Protein AF-A0A832BQ46-F1 (afdb_monomer)

pLDDT: mean 87.57, std 16.96, range [37.34, 97.62]

Foldseek 3Di:
DPPDPDDPLLVLLCVLCVLQVNNVCSVVSSVCSVVDPPVVLVVLLVVLVPDDQVPDPPGSVVSSVVVSVCVVPVVPDD

Radius of gyration: 13.71 Å; Cα contacts (8 Å, |Δi|>4): 47; chains: 1; bounding box: 51×34×21 Å

Structure (mmCIF, N/CA/C/O backbone):
data_AF-A0A832BQ46-F1
#
_entry.id   AF-A0A832BQ46-F1
#
loop_
_atom_site.group_PDB
_atom_site.id
_atom_site.type_symbol
_atom_site.label_atom_id
_atom_site.label_alt_id
_atom_site.label_comp_id
_atom_site.label_asym_id
_atom_site.label_entity_id
_atom_site.label_seq_id
_atom_site.pdbx_PDB_ins_code
_atom_site.Cartn_x
_atom_site.Cartn_y
_atom_site.Cartn_z
_atom_site.occupancy
_atom_site.B_iso_or_equiv
_atom_site.auth_seq_id
_atom_site.auth_comp_id
_atom_site.auth_asym_id
_atom_site.auth_atom_id
_atom_site.pdbx_PDB_model_num
ATOM 1 N N . MET A 1 1 ? -27.474 14.081 9.467 1.00 39.69 1 MET A N 1
ATOM 2 C CA . MET A 1 1 ? -26.248 13.259 9.457 1.00 39.69 1 MET A CA 1
ATOM 3 C C . MET A 1 1 ? -25.440 13.710 8.258 1.00 39.69 1 MET A C 1
ATOM 5 O O . MET A 1 1 ? -25.790 13.366 7.139 1.00 39.69 1 MET A O 1
ATOM 9 N N . ASN A 1 2 ? -24.460 14.587 8.475 1.00 44.56 2 ASN A N 1
ATOM 10 C CA . ASN A 1 2 ? -23.567 15.029 7.409 1.00 44.56 2 ASN A CA 1
ATOM 11 C C . ASN A 1 2 ? -22.564 13.903 7.188 1.00 44.56 2 ASN A C 1
ATOM 13 O O . ASN A 1 2 ? -21.530 13.885 7.843 1.00 44.56 2 ASN A O 1
ATOM 17 N N . SER A 1 3 ? -22.898 12.931 6.340 1.00 50.41 3 SER A N 1
ATOM 18 C CA . SER A 1 3 ? -21.952 11.904 5.898 1.00 50.41 3 SER A CA 1
ATOM 19 C C . SER A 1 3 ? -20.971 12.543 4.918 1.00 50.41 3 SER A C 1
ATOM 21 O O . S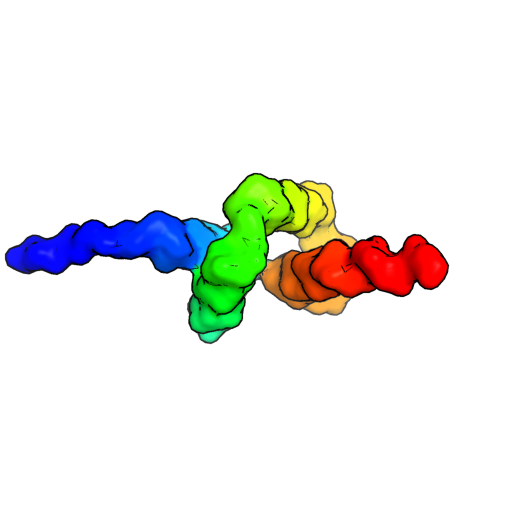ER A 1 3 ? -21.126 12.477 3.704 1.00 50.41 3 SER A O 1
ATOM 23 N N . GLU A 1 4 ? -20.067 13.309 5.523 1.00 52.72 4 GLU A N 1
ATOM 24 C CA . GLU A 1 4 ? -18.663 13.519 5.203 1.00 52.72 4 GLU A CA 1
ATOM 25 C C . GLU A 1 4 ? -18.281 13.275 3.742 1.00 52.72 4 GLU A C 1
ATOM 27 O O . GLU A 1 4 ? -18.197 12.148 3.256 1.00 52.72 4 GLU A O 1
ATOM 32 N N . GLN A 1 5 ? -17.953 14.369 3.053 1.00 53.34 5 GLN A N 1
ATOM 33 C CA . GLN A 1 5 ? -17.100 14.325 1.874 1.00 53.34 5 GLN A CA 1
ATOM 34 C C . GLN A 1 5 ? -15.738 13.759 2.295 1.00 53.34 5 GLN A C 1
ATOM 36 O O . GLN A 1 5 ? -14.816 14.498 2.629 1.00 53.34 5 GLN A O 1
ATOM 41 N N . GLU A 1 6 ? -15.624 12.435 2.333 1.00 66.25 6 GLU A N 1
ATOM 42 C CA . GLU A 1 6 ? -14.367 11.763 2.613 1.00 66.25 6 GLU A CA 1
ATOM 43 C C . GLU A 1 6 ? -13.353 12.186 1.539 1.00 66.25 6 GLU A C 1
ATOM 45 O O . GLU A 1 6 ? -13.627 12.093 0.334 1.00 66.25 6 GLU A O 1
ATOM 50 N N . SER A 1 7 ? -12.214 12.727 1.986 1.00 86.94 7 SER A N 1
ATOM 51 C CA . SER A 1 7 ? -11.157 13.209 1.097 1.00 86.94 7 SER A CA 1
ATOM 52 C C . SER A 1 7 ? -10.748 12.097 0.133 1.00 86.94 7 SER A C 1
ATOM 54 O O . SER A 1 7 ? -10.668 10.929 0.516 1.00 86.94 7 SER A O 1
ATOM 56 N N . HIS A 1 8 ? -10.468 12.462 -1.117 1.00 92.12 8 HIS A N 1
ATOM 57 C CA . HIS A 1 8 ? -10.045 11.528 -2.161 1.00 92.12 8 HIS A CA 1
ATOM 58 C C . HIS A 1 8 ? -8.888 10.620 -1.707 1.00 92.12 8 HIS A C 1
ATOM 60 O O . HIS A 1 8 ? -8.881 9.426 -1.993 1.00 92.12 8 HIS A O 1
ATOM 66 N N . GLU A 1 9 ? -7.964 11.162 -0.909 1.00 93.31 9 GLU A N 1
ATOM 67 C CA . GLU A 1 9 ? -6.855 10.406 -0.326 1.00 93.31 9 GLU A CA 1
ATOM 68 C C . GLU A 1 9 ? -7.314 9.279 0.607 1.00 93.31 9 GLU A C 1
ATOM 70 O O . GLU A 1 9 ? -6.759 8.184 0.589 1.00 93.31 9 GLU A O 1
ATOM 75 N N . ILE A 1 10 ? -8.328 9.551 1.431 1.00 94.88 10 ILE A N 1
ATOM 76 C CA . ILE A 1 10 ? -8.852 8.598 2.412 1.00 94.88 10 ILE A CA 1
ATOM 77 C C . ILE A 1 10 ? -9.609 7.487 1.679 1.00 94.88 10 ILE A C 1
ATOM 79 O O . ILE A 1 10 ? -9.397 6.313 1.972 1.00 94.88 10 ILE A O 1
ATOM 83 N N . LYS A 1 11 ? -10.394 7.839 0.651 1.00 95.50 11 LYS A N 1
ATOM 84 C CA . LYS A 1 11 ? -11.057 6.861 -0.226 1.00 95.50 11 LYS A CA 1
ATOM 85 C C . LYS A 1 11 ? -10.053 5.918 -0.879 1.00 95.50 11 LYS A C 1
ATOM 87 O O . LYS A 1 11 ? -10.216 4.704 -0.802 1.00 95.50 11 LYS A O 1
ATOM 92 N N . LEU A 1 12 ? -8.991 6.470 -1.468 1.00 96.25 12 LEU A N 1
ATOM 93 C CA . LEU A 1 12 ? -7.949 5.671 -2.108 1.00 96.25 12 LEU A CA 1
ATOM 94 C C . LEU A 1 12 ? -7.194 4.799 -1.093 1.00 96.25 12 LEU A C 1
ATOM 96 O O . LEU A 1 12 ? -6.913 3.635 -1.372 1.00 96.25 12 LEU A O 1
ATOM 100 N N . ALA A 1 13 ? -6.889 5.325 0.096 1.00 96.56 13 ALA A N 1
ATOM 101 C CA . ALA A 1 13 ? -6.234 4.552 1.148 1.00 96.56 13 ALA A CA 1
ATOM 102 C C . ALA A 1 13 ? -7.103 3.373 1.614 1.00 96.56 13 ALA A C 1
ATOM 104 O O . ALA A 1 13 ? -6.596 2.259 1.745 1.00 96.56 13 ALA A O 1
ATOM 105 N N . ASN A 1 14 ? -8.408 3.598 1.802 1.00 96.69 14 ASN A N 1
ATOM 106 C CA . ASN A 1 14 ? -9.374 2.557 2.154 1.00 96.69 14 ASN A CA 1
ATOM 107 C C . ASN A 1 14 ? -9.506 1.502 1.048 1.00 96.69 14 ASN A C 1
ATOM 109 O O . ASN A 1 14 ? -9.510 0.307 1.343 1.00 96.69 14 ASN A O 1
ATOM 113 N N . GLU A 1 15 ? -9.557 1.923 -0.220 1.00 96.94 15 GLU A N 1
ATOM 114 C CA . GLU A 1 15 ? -9.581 1.025 -1.381 1.00 96.94 15 GLU A CA 1
ATOM 115 C C . GLU A 1 15 ? -8.347 0.108 -1.394 1.00 96.94 15 GLU A C 1
ATOM 117 O O . GLU A 1 15 ? -8.474 -1.118 -1.445 1.00 96.94 15 GLU A O 1
ATOM 122 N N . ILE A 1 16 ? -7.148 0.691 -1.282 1.00 97.44 16 ILE A N 1
ATOM 123 C CA . ILE A 1 16 ? -5.880 -0.049 -1.259 1.00 97.44 16 ILE A CA 1
ATOM 124 C C . ILE A 1 16 ? -5.850 -1.032 -0.081 1.00 97.44 16 ILE A C 1
ATOM 126 O O . ILE A 1 16 ? -5.537 -2.210 -0.272 1.00 97.44 16 ILE A O 1
ATOM 130 N N . ALA A 1 17 ? -6.209 -0.576 1.121 1.00 97.06 17 ALA A N 1
ATOM 131 C CA . ALA A 1 17 ? -6.203 -1.400 2.324 1.00 97.06 17 ALA A CA 1
ATOM 132 C C . ALA A 1 17 ? -7.189 -2.577 2.223 1.00 97.06 17 ALA A C 1
ATOM 134 O O . ALA A 1 17 ? -6.846 -3.706 2.580 1.00 97.06 17 ALA A O 1
ATOM 135 N N . ALA A 1 18 ? -8.387 -2.350 1.676 1.00 97.25 18 ALA A N 1
ATOM 136 C CA . ALA A 1 18 ? -9.384 -3.395 1.461 1.00 97.25 18 ALA A CA 1
ATOM 137 C C . ALA A 1 18 ? -8.905 -4.447 0.447 1.00 97.25 18 ALA A C 1
ATOM 139 O O . ALA A 1 18 ? -8.975 -5.646 0.722 1.00 97.25 18 ALA A O 1
ATOM 140 N N . ILE A 1 19 ? -8.353 -4.018 -0.694 1.00 96.94 19 ILE A N 1
ATOM 141 C CA . ILE A 1 19 ? -7.831 -4.922 -1.734 1.00 96.94 19 ILE A CA 1
ATOM 142 C C . ILE A 1 19 ? -6.668 -5.770 -1.195 1.00 96.94 19 ILE A C 1
ATOM 144 O O . ILE A 1 19 ? -6.564 -6.964 -1.491 1.00 96.94 19 ILE A O 1
ATOM 148 N N . LEU A 1 20 ? -5.796 -5.175 -0.379 1.00 96.56 20 LEU A N 1
ATOM 149 C CA . LEU A 1 20 ? -4.659 -5.864 0.235 1.00 96.56 20 LEU A CA 1
ATOM 150 C C . LEU A 1 20 ? -5.036 -6.720 1.453 1.00 96.56 20 LEU A C 1
ATOM 152 O O . LEU A 1 20 ? -4.174 -7.463 1.928 1.00 96.56 20 LEU A O 1
ATOM 156 N N . LYS A 1 21 ? -6.293 -6.650 1.918 1.00 95.31 21 LYS A N 1
ATOM 157 C CA . LYS A 1 21 ? -6.770 -7.232 3.184 1.00 95.31 21 LYS A CA 1
ATOM 158 C C . LYS A 1 21 ? -5.925 -6.775 4.386 1.00 95.31 21 LYS A C 1
ATOM 160 O O . LYS A 1 21 ? -5.522 -7.588 5.210 1.00 95.31 21 LYS A O 1
ATOM 165 N N . ASP A 1 22 ? -5.628 -5.479 4.447 1.00 95.94 22 ASP A N 1
ATOM 166 C CA . ASP A 1 22 ? -4.723 -4.842 5.418 1.00 95.94 22 ASP A CA 1
ATOM 167 C C . ASP A 1 22 ? -5.327 -3.538 5.968 1.00 95.94 22 ASP A C 1
ATOM 169 O O . ASP A 1 22 ? -4.705 -2.475 5.990 1.00 95.94 22 ASP A O 1
ATOM 173 N N . GLN A 1 23 ? -6.598 -3.619 6.370 1.00 94.62 23 GLN A N 1
ATOM 174 C CA . GLN A 1 23 ? -7.365 -2.494 6.920 1.00 94.62 23 GLN A CA 1
ATOM 175 C C . GLN A 1 23 ? -6.805 -2.004 8.262 1.00 94.62 23 GLN A C 1
ATOM 177 O O . GLN A 1 23 ? -6.850 -0.805 8.532 1.00 94.62 23 GLN A O 1
ATOM 182 N N . ASP A 1 24 ? -6.193 -2.893 9.049 1.00 94.38 24 ASP A N 1
ATOM 183 C CA . ASP A 1 24 ? -5.529 -2.546 10.314 1.00 94.38 24 ASP A CA 1
ATOM 184 C C . ASP A 1 24 ? -4.381 -1.538 10.118 1.00 94.38 24 ASP A C 1
ATOM 186 O O . ASP A 1 24 ? -4.044 -0.776 11.025 1.00 94.38 24 ASP A O 1
ATOM 190 N N . SER A 1 25 ? -3.815 -1.475 8.907 1.00 94.50 25 SER A N 1
ATOM 191 C CA . SER A 1 25 ? -2.711 -0.582 8.549 1.00 94.50 25 SER A CA 1
ATOM 192 C C . SER A 1 25 ? -3.166 0.662 7.771 1.00 94.50 25 SER A C 1
ATOM 194 O O . SER A 1 25 ? -2.356 1.282 7.075 1.00 94.50 25 SER A O 1
ATOM 196 N N . ILE A 1 26 ? -4.440 1.073 7.866 1.00 95.50 26 ILE A N 1
ATOM 197 C CA . ILE A 1 26 ? -4.999 2.201 7.091 1.00 95.50 26 ILE A CA 1
ATOM 198 C C . ILE A 1 26 ? -4.183 3.498 7.214 1.00 95.50 26 ILE A C 1
ATOM 200 O O . ILE A 1 26 ? -3.990 4.213 6.229 1.00 95.50 26 ILE A O 1
ATOM 204 N N . ALA A 1 27 ? -3.623 3.778 8.394 1.00 94.81 27 ALA A N 1
ATOM 205 C CA . ALA A 1 27 ? -2.781 4.952 8.615 1.00 94.81 27 ALA A CA 1
ATOM 206 C C . ALA A 1 27 ? -1.510 4.937 7.744 1.00 94.81 27 ALA A C 1
ATOM 208 O O . ALA A 1 27 ? -1.096 5.981 7.238 1.00 94.81 27 ALA A O 1
ATOM 209 N N . MET A 1 28 ? -0.911 3.760 7.527 1.00 95.00 28 MET A N 1
ATOM 210 C CA . MET A 1 28 ? 0.245 3.596 6.643 1.00 95.00 28 MET A CA 1
ATOM 211 C C . MET A 1 28 ? -0.155 3.800 5.177 1.00 95.00 28 MET A C 1
ATOM 213 O O . MET A 1 28 ? 0.530 4.519 4.448 1.00 95.00 28 MET A O 1
ATOM 217 N N . HIS A 1 29 ? -1.286 3.229 4.752 1.00 95.50 29 HIS A N 1
ATOM 218 C CA . HIS A 1 29 ? -1.792 3.405 3.385 1.00 95.50 29 HIS A CA 1
ATOM 219 C C . HIS A 1 29 ? -2.092 4.872 3.076 1.00 95.50 29 HIS A C 1
ATOM 221 O O . HIS A 1 29 ? -1.718 5.363 2.011 1.00 95.50 29 HIS A O 1
ATOM 227 N N . LEU A 1 30 ? -2.652 5.613 4.036 1.00 95.75 30 LEU A N 1
ATOM 228 C CA . LEU A 1 30 ? -2.879 7.051 3.894 1.00 95.75 30 LEU A CA 1
ATOM 229 C C . LEU A 1 30 ? -1.568 7.838 3.733 1.00 95.75 30 LEU A C 1
ATOM 231 O O . LEU A 1 30 ? -1.502 8.761 2.921 1.00 95.75 30 LEU A O 1
ATOM 235 N N . GLN A 1 31 ? -0.501 7.463 4.449 1.00 95.56 31 GLN A N 1
ATOM 236 C CA . GLN A 1 31 ? 0.819 8.073 4.244 1.00 95.56 31 GLN A CA 1
ATOM 237 C C . GLN A 1 31 ? 1.353 7.818 2.831 1.00 95.56 31 GLN A C 1
ATOM 239 O O . GLN A 1 31 ? 1.930 8.723 2.228 1.00 95.56 31 GLN A O 1
ATOM 244 N N . TYR A 1 32 ? 1.151 6.621 2.276 1.00 94.94 32 TYR A N 1
ATOM 245 C CA . TYR A 1 32 ? 1.561 6.326 0.903 1.00 94.94 32 TYR A CA 1
ATOM 246 C C . TYR A 1 32 ? 0.762 7.109 -0.129 1.00 94.94 32 TYR A C 1
ATOM 248 O O . TYR A 1 32 ? 1.371 7.682 -1.031 1.00 94.94 32 TYR A O 1
ATOM 256 N N . VAL A 1 33 ? -0.556 7.207 0.036 1.00 95.81 33 VAL A N 1
ATOM 257 C CA . VAL A 1 33 ? -1.422 8.008 -0.841 1.00 95.81 33 VAL A CA 1
ATOM 258 C C . VAL A 1 33 ? -1.026 9.484 -0.851 1.00 95.81 33 VAL A C 1
ATOM 260 O O . VAL A 1 33 ? -0.997 10.103 -1.908 1.00 95.81 33 VAL A O 1
ATOM 263 N N . ARG A 1 34 ? -0.639 10.037 0.301 1.00 94.38 34 ARG A N 1
ATOM 264 C CA . ARG A 1 34 ? -0.149 11.422 0.395 1.00 94.38 34 ARG A CA 1
ATOM 265 C C . ARG A 1 34 ? 1.235 11.625 -0.212 1.00 94.38 34 ARG A C 1
ATOM 267 O O . ARG A 1 34 ? 1.563 12.717 -0.664 1.00 94.38 34 ARG A O 1
ATOM 274 N N . ARG A 1 35 ? 2.082 10.594 -0.170 1.00 94.38 35 ARG A N 1
ATOM 275 C CA . ARG A 1 35 ? 3.491 10.680 -0.578 1.00 94.38 35 ARG A CA 1
ATOM 276 C C . ARG A 1 35 ? 3.710 10.386 -2.059 1.00 94.38 35 ARG A C 1
ATOM 278 O O . ARG A 1 35 ? 4.646 10.923 -2.650 1.00 94.38 35 ARG A O 1
ATOM 285 N N . TYR A 1 36 ? 2.907 9.508 -2.645 1.00 94.94 36 TYR A N 1
ATOM 286 C CA . TYR A 1 36 ? 3.113 8.999 -3.994 1.00 94.94 36 TYR A CA 1
ATOM 287 C C . TYR A 1 36 ? 1.908 9.287 -4.886 1.00 94.94 36 TYR A C 1
ATOM 289 O O . TYR A 1 36 ? 0.769 9.295 -4.435 1.00 94.94 36 TYR A O 1
ATOM 297 N N . LYS A 1 37 ? 2.160 9.474 -6.186 1.00 95.00 37 LYS A N 1
ATOM 298 C CA . LYS A 1 37 ? 1.088 9.650 -7.173 1.00 95.00 37 LYS A CA 1
ATOM 299 C C . LYS A 1 37 ? 0.189 8.413 -7.215 1.00 95.00 37 LYS A C 1
ATOM 301 O O . LYS A 1 37 ? 0.689 7.287 -7.219 1.00 95.00 37 LYS A O 1
ATOM 306 N N . GLU A 1 38 ? -1.115 8.626 -7.344 1.00 95.69 38 GLU A N 1
ATOM 307 C CA . GLU A 1 38 ? -2.101 7.546 -7.425 1.00 95.69 38 GLU A CA 1
ATOM 308 C C . GLU A 1 38 ? -1.792 6.540 -8.540 1.00 95.69 38 GLU A C 1
ATOM 310 O O . GLU A 1 38 ? -1.783 5.341 -8.274 1.00 95.69 38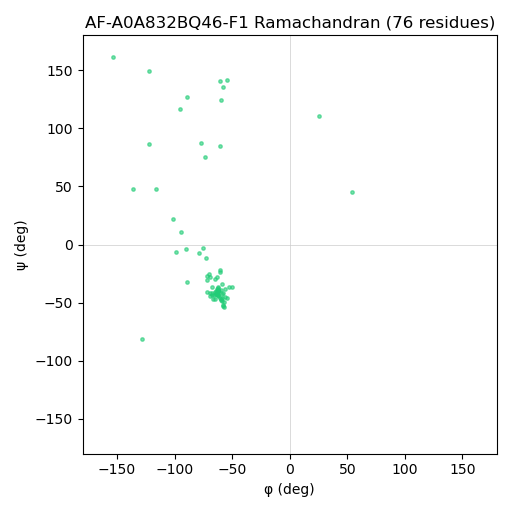 GLU A O 1
ATOM 315 N N . ASP A 1 39 ? -1.447 6.996 -9.750 1.00 95.94 39 ASP A N 1
ATOM 316 C CA . ASP A 1 39 ? -1.102 6.102 -10.868 1.00 95.94 39 ASP A CA 1
ATOM 317 C C . ASP A 1 39 ? 0.039 5.139 -10.520 1.00 95.94 39 ASP A C 1
ATOM 319 O O . ASP A 1 39 ? 0.027 3.964 -10.893 1.00 95.94 39 ASP A O 1
ATOM 323 N N . PHE A 1 40 ? 1.030 5.621 -9.764 1.00 96.00 40 PHE A N 1
ATOM 324 C CA . PHE A 1 40 ? 2.128 4.786 -9.293 1.00 96.00 40 PHE A CA 1
ATOM 325 C C . PHE A 1 40 ? 1.628 3.736 -8.295 1.00 96.00 40 PHE A C 1
ATOM 327 O O . PHE A 1 40 ? 1.946 2.554 -8.443 1.00 96.00 40 PHE A O 1
ATOM 334 N N . LEU A 1 41 ? 0.810 4.138 -7.320 1.00 96.56 41 LEU A N 1
ATOM 335 C CA . LEU A 1 41 ? 0.239 3.226 -6.328 1.00 96.56 41 LEU A CA 1
ATOM 336 C C . LEU A 1 41 ? -0.658 2.169 -6.982 1.00 96.56 41 LEU A C 1
ATOM 338 O O . LEU A 1 41 ? -0.520 0.987 -6.669 1.00 96.56 41 LEU A O 1
ATOM 342 N N . ARG A 1 42 ? -1.506 2.561 -7.940 1.00 96.88 42 ARG A N 1
ATOM 343 C CA . ARG A 1 42 ? -2.362 1.648 -8.715 1.00 96.88 42 ARG A CA 1
ATOM 344 C C . ARG A 1 42 ? -1.544 0.685 -9.569 1.00 96.88 42 ARG A C 1
ATOM 346 O O . ARG A 1 42 ? -1.854 -0.505 -9.613 1.00 96.88 42 ARG A O 1
ATOM 353 N N . LYS A 1 43 ? -0.453 1.151 -10.187 1.00 96.88 43 LYS A N 1
ATOM 354 C CA . LYS A 1 43 ? 0.470 0.291 -10.945 1.00 96.88 43 LYS A CA 1
ATOM 355 C C . LYS A 1 43 ? 1.133 -0.762 -10.056 1.00 96.88 43 LYS A C 1
ATOM 357 O O . LYS A 1 43 ? 1.210 -1.929 -10.443 1.00 96.88 43 LYS A O 1
ATOM 362 N N . VAL A 1 44 ? 1.600 -0.378 -8.86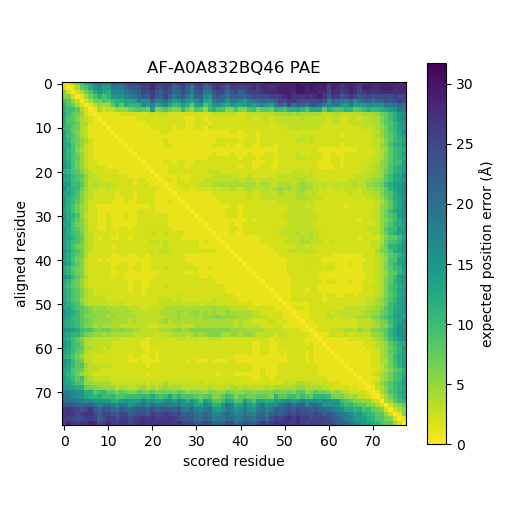5 1.00 96.88 44 VAL A N 1
ATOM 363 C CA . VAL A 1 44 ? 2.176 -1.331 -7.901 1.00 96.88 44 VAL A CA 1
ATOM 364 C C . VAL A 1 44 ? 1.105 -2.299 -7.398 1.00 96.88 44 VAL A C 1
ATOM 366 O O . VAL A 1 44 ? 1.351 -3.503 -7.369 1.00 96.88 44 VAL A O 1
ATOM 369 N N . LEU A 1 45 ? -0.092 -1.805 -7.071 1.00 97.62 45 LEU A N 1
ATOM 370 C CA . LEU A 1 45 ? -1.212 -2.625 -6.610 1.00 97.62 45 LEU A CA 1
ATOM 371 C C . LEU A 1 45 ? -1.602 -3.685 -7.647 1.00 97.62 45 LEU A C 1
ATOM 373 O O . LEU A 1 45 ? -1.683 -4.865 -7.314 1.00 97.62 45 LEU A O 1
ATOM 377 N N . SER A 1 46 ? -1.760 -3.286 -8.912 1.00 97.44 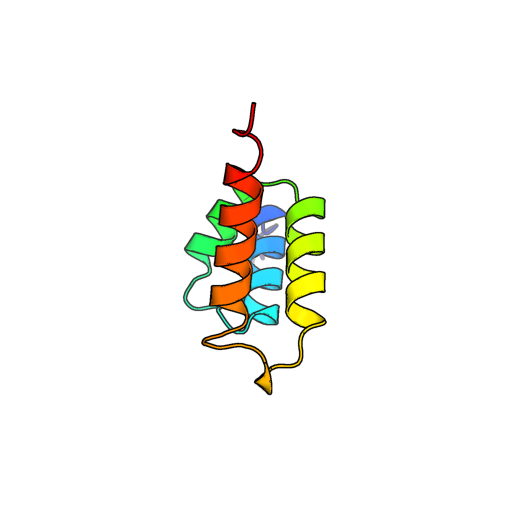46 SER A N 1
ATOM 378 C CA . SER A 1 46 ? -2.057 -4.195 -10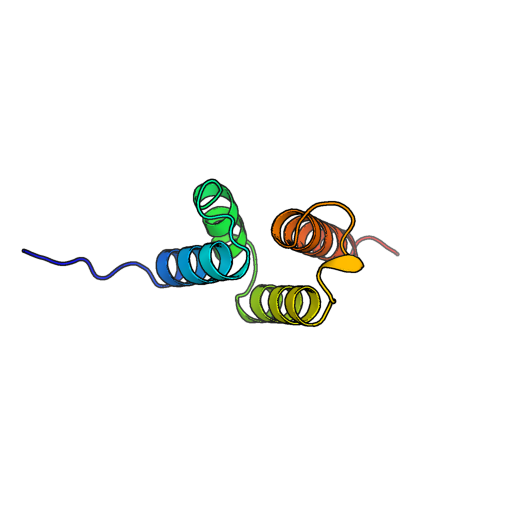.026 1.00 97.44 46 SER A CA 1
ATOM 379 C C . SER A 1 46 ? -1.008 -5.305 -10.148 1.00 97.44 46 SER A C 1
ATOM 381 O O . SER A 1 46 ? -1.360 -6.482 -10.223 1.00 97.44 46 SER A O 1
ATOM 383 N N . LYS A 1 47 ? 0.282 -4.954 -10.054 1.00 96.06 47 LYS A N 1
ATOM 384 C CA . LYS A 1 47 ? 1.386 -5.925 -10.078 1.00 96.06 47 LYS A CA 1
ATOM 385 C C . LYS A 1 47 ? 1.340 -6.911 -8.906 1.00 96.06 47 LYS A C 1
ATOM 387 O O . LYS A 1 47 ? 1.682 -8.075 -9.077 1.00 96.06 47 LYS A O 1
ATOM 392 N N . VAL A 1 48 ? 0.957 -6.465 -7.710 1.00 96.38 48 VAL A N 1
ATOM 393 C CA . VAL A 1 48 ? 0.813 -7.357 -6.546 1.00 96.38 48 VAL A CA 1
ATOM 394 C C . VAL A 1 48 ? -0.377 -8.298 -6.730 1.00 96.38 48 VAL A C 1
ATOM 396 O O . VAL A 1 48 ? -0.259 -9.486 -6.440 1.00 96.38 48 VAL A O 1
ATOM 399 N N . MET A 1 49 ? -1.503 -7.790 -7.236 1.00 96.50 49 MET A N 1
ATOM 400 C CA . MET A 1 4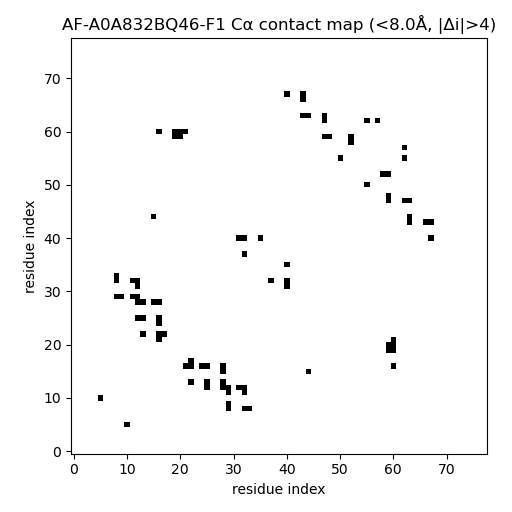9 ? -2.716 -8.584 -7.461 1.00 96.50 49 MET A CA 1
ATOM 401 C C . MET A 1 49 ? -2.571 -9.599 -8.597 1.00 96.50 49 MET A C 1
ATOM 403 O O . MET A 1 49 ? -3.204 -10.648 -8.544 1.00 96.50 49 MET A O 1
ATOM 407 N N . SER A 1 50 ? -1.711 -9.338 -9.587 1.00 96.56 50 SER A N 1
ATOM 408 C CA . SER A 1 50 ? -1.424 -10.298 -10.661 1.00 96.56 50 SER A CA 1
ATOM 409 C C . SER A 1 50 ? -0.575 -11.493 -10.211 1.00 96.56 50 SER A C 1
ATOM 411 O O . SER A 1 50 ? -0.405 -12.442 -10.973 1.00 96.56 50 SER A O 1
ATOM 413 N N . ILE A 1 51 ? 0.014 -11.445 -9.012 1.00 95.56 51 ILE A N 1
ATOM 414 C CA . ILE A 1 51 ? 0.819 -12.540 -8.469 1.00 95.56 51 ILE A CA 1
ATOM 415 C C . ILE A 1 51 ? -0.100 -13.488 -7.698 1.00 95.56 51 ILE A C 1
ATOM 417 O O . ILE A 1 51 ? -0.833 -13.080 -6.792 1.00 95.56 51 ILE A O 1
ATOM 421 N N . GLU A 1 52 ? -0.035 -14.773 -8.046 1.00 93.56 52 GLU A N 1
ATOM 422 C CA . GLU A 1 52 ? -0.735 -15.824 -7.310 1.00 93.56 52 GLU A CA 1
ATOM 423 C C . GLU A 1 52 ? -0.307 -15.834 -5.842 1.00 93.56 52 GLU A C 1
ATOM 425 O O . GLU A 1 52 ? 0.880 -15.774 -5.522 1.00 93.56 52 GLU A O 1
ATOM 430 N N . GLU A 1 53 ? -1.280 -15.946 -4.942 1.00 91.31 53 GLU A N 1
ATOM 431 C CA . GLU A 1 53 ? -1.058 -15.823 -3.499 1.00 91.31 53 GLU A CA 1
ATOM 432 C C . GLU A 1 53 ? -0.056 -16.855 -2.960 1.00 91.31 53 GLU A C 1
ATOM 434 O O . GLU A 1 53 ? 0.778 -16.521 -2.124 1.00 91.31 53 GLU A O 1
ATOM 439 N N . SER A 1 54 ? -0.042 -18.066 -3.528 1.00 94.19 54 SER A N 1
ATOM 440 C CA . SER A 1 54 ? 0.915 -19.136 -3.207 1.00 94.19 54 SER A CA 1
ATOM 441 C C . SER A 1 54 ? 2.380 -18.772 -3.480 1.00 94.19 54 SER A C 1
ATOM 443 O O . SER A 1 54 ? 3.283 -19.367 -2.895 1.00 94.19 54 SER A O 1
ATOM 445 N N . LYS A 1 55 ? 2.637 -17.786 -4.348 1.00 94.44 55 LYS A N 1
ATOM 446 C CA . LYS A 1 55 ? 3.982 -17.288 -4.678 1.00 94.44 55 LYS A CA 1
ATOM 447 C C . LYS A 1 55 ? 4.421 -16.135 -3.770 1.00 94.44 55 LYS A C 1
ATOM 449 O O . LYS A 1 55 ? 5.552 -15.660 -3.882 1.00 94.44 55 LYS A O 1
ATOM 454 N N . ILE A 1 56 ? 3.554 -15.663 -2.872 1.00 93.69 56 ILE A N 1
ATOM 455 C CA . ILE A 1 56 ? 3.834 -14.535 -1.983 1.00 93.69 56 ILE A CA 1
ATOM 456 C C . ILE A 1 56 ? 4.329 -15.060 -0.635 1.00 93.69 56 ILE A C 1
ATOM 458 O O . ILE A 1 56 ? 3.605 -15.701 0.112 1.00 93.69 56 ILE A O 1
ATOM 462 N N . ARG A 1 57 ? 5.578 -14.728 -0.286 1.00 91.81 57 ARG A N 1
ATOM 463 C CA . ARG A 1 57 ? 6.251 -15.242 0.922 1.00 91.81 57 ARG A CA 1
ATOM 464 C C . ARG A 1 57 ? 5.599 -14.829 2.253 1.00 91.81 57 ARG A C 1
ATOM 466 O O . ARG A 1 57 ? 5.805 -15.508 3.252 1.00 91.81 57 ARG A O 1
ATOM 473 N N . ARG A 1 58 ? 4.922 -13.677 2.304 1.00 92.62 58 ARG A N 1
ATOM 474 C CA . ARG A 1 58 ? 4.320 -13.124 3.535 1.00 92.62 58 ARG A CA 1
ATOM 475 C C . ARG A 1 58 ? 2.851 -12.769 3.332 1.00 92.62 58 ARG A C 1
ATOM 477 O O . ARG A 1 58 ? 1.979 -13.534 3.704 1.00 92.62 58 ARG A O 1
ATOM 484 N N . SER A 1 59 ? 2.588 -11.608 2.744 1.00 95.25 59 SER A N 1
ATOM 485 C CA . SER A 1 59 ? 1.243 -11.133 2.423 1.00 95.25 59 SER A CA 1
ATOM 486 C C . SER A 1 59 ? 1.305 -10.174 1.238 1.00 95.25 59 SER A C 1
ATOM 488 O O . SER A 1 59 ? 2.369 -9.621 0.926 1.00 95.25 59 SER A O 1
ATOM 490 N N . ARG A 1 60 ? 0.163 -9.959 0.576 1.00 95.62 60 ARG A N 1
ATOM 491 C CA . ARG A 1 60 ? 0.040 -8.967 -0.503 1.00 95.62 60 ARG A CA 1
ATOM 492 C C . ARG A 1 60 ? 0.410 -7.567 -0.012 1.00 95.62 60 ARG A C 1
ATOM 494 O O . ARG A 1 60 ? 1.168 -6.881 -0.689 1.00 95.62 60 ARG A O 1
ATOM 501 N N . ALA A 1 61 ? -0.028 -7.191 1.190 1.00 95.31 61 ALA A N 1
ATOM 502 C CA . ALA A 1 61 ? 0.330 -5.921 1.820 1.00 95.31 61 ALA A CA 1
ATOM 503 C C . ALA A 1 61 ? 1.843 -5.757 2.020 1.00 95.31 61 ALA A C 1
ATOM 505 O O . ALA A 1 61 ? 2.419 -4.742 1.630 1.00 95.31 61 ALA A O 1
ATOM 506 N N . ALA A 1 62 ? 2.523 -6.788 2.533 1.00 95.19 62 ALA A N 1
ATOM 507 C CA . ALA A 1 62 ? 3.972 -6.745 2.716 1.00 95.19 62 ALA A CA 1
ATOM 508 C C . ALA A 1 62 ? 4.718 -6.596 1.378 1.00 95.19 62 ALA A C 1
ATOM 510 O O . ALA A 1 62 ? 5.694 -5.848 1.290 1.00 95.19 62 ALA A O 1
ATOM 511 N N . LEU A 1 63 ? 4.255 -7.284 0.328 1.00 96.06 63 LEU A N 1
ATOM 512 C CA . LEU A 1 63 ? 4.836 -7.170 -1.009 1.00 96.06 63 LEU A CA 1
ATOM 513 C C . LEU A 1 63 ? 4.590 -5.786 -1.624 1.00 96.06 63 LEU A C 1
ATOM 515 O O . LEU A 1 63 ? 5.500 -5.208 -2.214 1.00 96.06 63 LEU A O 1
ATOM 519 N N . TYR A 1 64 ? 3.387 -5.243 -1.457 1.00 96.81 64 TYR A N 1
ATOM 520 C CA . TYR A 1 64 ? 3.026 -3.901 -1.900 1.00 96.81 64 TYR A CA 1
ATOM 521 C C . TYR A 1 64 ? 3.942 -2.840 -1.286 1.00 96.81 64 TYR A C 1
ATOM 523 O O . TYR A 1 64 ? 4.613 -2.104 -2.012 1.00 96.81 64 TYR A O 1
ATOM 531 N N . THR A 1 65 ? 4.064 -2.841 0.041 1.00 94.62 65 THR A N 1
ATOM 532 C CA . THR A 1 65 ? 4.949 -1.935 0.779 1.00 94.62 65 THR A CA 1
ATOM 533 C C . THR A 1 65 ? 6.409 -2.086 0.356 1.00 94.62 65 THR A C 1
ATOM 535 O O . THR A 1 65 ? 7.110 -1.094 0.149 1.00 94.62 65 THR A O 1
ATOM 538 N N . PHE A 1 66 ? 6.882 -3.321 0.174 1.00 94.75 66 PHE A N 1
ATOM 539 C CA . PHE A 1 66 ? 8.235 -3.574 -0.317 1.00 94.75 66 PHE A CA 1
ATOM 540 C C . PHE A 1 66 ? 8.468 -2.947 -1.700 1.00 94.75 66 PHE A C 1
ATOM 542 O O . PHE A 1 66 ? 9.464 -2.251 -1.897 1.00 94.75 66 PHE A O 1
ATOM 549 N N . LEU A 1 67 ? 7.540 -3.139 -2.642 1.00 94.31 67 LEU A N 1
ATOM 550 C CA . LEU A 1 67 ? 7.655 -2.607 -3.999 1.00 94.31 67 LEU A CA 1
ATOM 551 C C . LEU A 1 67 ? 7.565 -1.076 -4.043 1.00 94.31 67 LEU A C 1
ATOM 553 O O . LEU A 1 67 ? 8.291 -0.462 -4.826 1.00 94.31 67 LEU A O 1
ATOM 557 N N . ILE A 1 68 ? 6.731 -0.448 -3.209 1.00 94.06 68 ILE A N 1
ATOM 558 C CA . ILE A 1 68 ? 6.706 1.018 -3.066 1.00 94.06 68 ILE A CA 1
ATOM 559 C C . ILE A 1 68 ? 8.082 1.525 -2.644 1.00 94.06 68 ILE A C 1
ATOM 561 O O . ILE A 1 68 ? 8.662 2.385 -3.310 1.00 94.06 68 ILE A O 1
ATOM 565 N N . ASN A 1 69 ? 8.630 0.956 -1.569 1.00 89.94 69 ASN A N 1
ATOM 566 C CA . ASN A 1 69 ? 9.915 1.384 -1.031 1.00 89.94 69 ASN A CA 1
ATOM 567 C C . ASN A 1 69 ? 11.053 1.138 -2.030 1.00 89.94 69 ASN A C 1
ATOM 569 O O . ASN A 1 69 ? 11.871 2.030 -2.248 1.00 89.94 69 ASN A O 1
ATOM 573 N N . GLN A 1 70 ? 11.066 -0.013 -2.708 1.00 89.81 70 GLN A N 1
ATOM 574 C CA . GLN A 1 70 ? 12.074 -0.349 -3.715 1.00 89.81 70 GLN A CA 1
ATOM 575 C C . GLN A 1 70 ? 12.080 0.642 -4.889 1.00 89.81 70 GLN A C 1
ATOM 577 O O . GLN A 1 70 ? 13.141 1.124 -5.279 1.00 89.81 70 GLN A O 1
ATOM 582 N N . ASN A 1 71 ? 10.910 0.987 -5.434 1.00 80.75 71 ASN A N 1
ATOM 583 C CA . ASN A 1 71 ? 10.817 1.955 -6.533 1.00 80.75 71 ASN A CA 1
ATOM 584 C C . ASN A 1 71 ? 11.089 3.394 -6.068 1.00 80.75 71 ASN A C 1
ATOM 586 O O . ASN A 1 71 ? 11.588 4.200 -6.847 1.00 80.75 71 ASN A O 1
ATOM 590 N N . SER A 1 72 ? 10.831 3.711 -4.796 1.00 72.94 72 SER A N 1
ATOM 591 C CA . SER A 1 72 ? 11.180 5.007 -4.205 1.00 72.94 72 SER A CA 1
ATOM 592 C C . SER A 1 72 ? 12.691 5.202 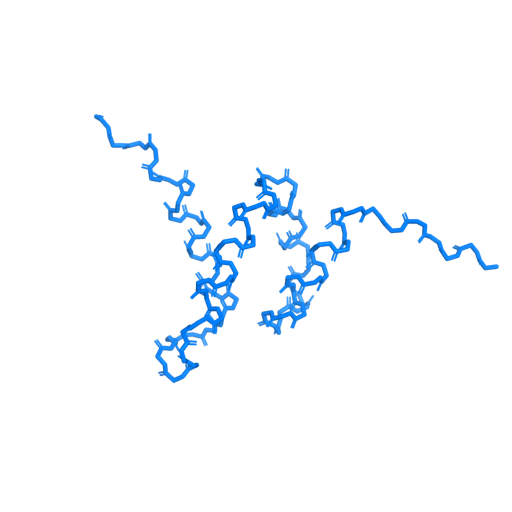-4.024 1.00 72.94 72 SER A C 1
ATOM 594 O O . SER A 1 72 ? 13.136 6.344 -3.983 1.00 72.94 72 SER A O 1
ATOM 596 N N . HIS A 1 73 ? 13.469 4.122 -3.893 1.00 60.72 73 HIS A N 1
ATOM 597 C CA . HIS A 1 73 ? 14.932 4.161 -3.719 1.00 60.72 73 HIS A CA 1
ATOM 598 C C . HIS A 1 73 ? 15.688 3.905 -5.037 1.00 60.72 73 HIS A C 1
ATOM 600 O O . HIS A 1 73 ? 16.908 4.024 -5.096 1.00 60.72 73 HIS A O 1
ATOM 606 N N . GLY A 1 74 ? 14.971 3.564 -6.113 1.00 52.12 74 GLY A N 1
ATOM 607 C CA . GLY A 1 74 ? 15.540 3.215 -7.417 1.00 52.12 74 GLY A CA 1
ATOM 608 C C . GLY A 1 74 ? 16.063 4.390 -8.249 1.00 52.12 74 GLY A C 1
ATOM 609 O O . GLY A 1 74 ? 16.614 4.143 -9.316 1.00 52.12 74 GLY A O 1
ATOM 610 N N . ASN A 1 75 ? 15.926 5.639 -7.785 1.00 48.62 75 ASN A N 1
ATOM 611 C CA . ASN A 1 75 ? 16.434 6.823 -8.493 1.00 48.62 75 ASN A CA 1
ATOM 612 C C . ASN A 1 75 ? 17.838 7.273 -8.032 1.00 48.62 75 ASN A C 1
ATOM 614 O O . ASN A 1 75 ? 18.287 8.351 -8.407 1.00 48.62 75 ASN A O 1
ATOM 618 N N . THR A 1 76 ? 18.538 6.459 -7.232 1.00 43.81 76 THR A N 1
ATOM 619 C CA . THR A 1 76 ? 19.903 6.741 -6.741 1.00 43.81 76 THR A CA 1
ATOM 620 C C . THR A 1 76 ? 20.920 5.718 -7.257 1.0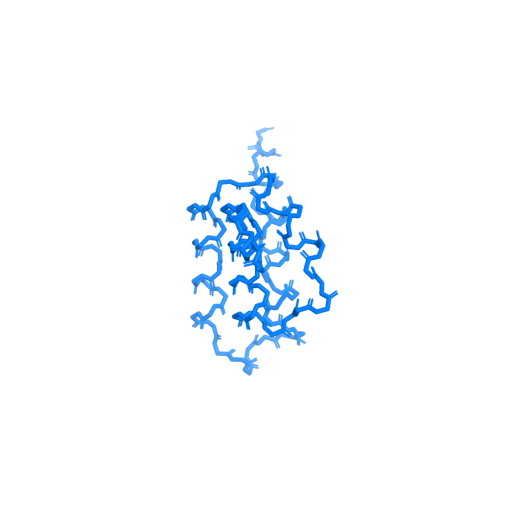0 43.81 76 THR A C 1
ATOM 622 O O . THR A 1 76 ? 21.714 5.156 -6.505 1.00 43.81 76 THR A O 1
ATOM 625 N N . ARG A 1 77 ? 20.884 5.436 -8.562 1.00 42.44 77 ARG A N 1
ATOM 626 C CA . ARG A 1 77 ? 21.983 4.770 -9.270 1.00 42.44 77 ARG A CA 1
ATOM 627 C C . ARG A 1 77 ? 22.446 5.656 -10.420 1.00 42.44 77 ARG A C 1
ATOM 629 O O . ARG A 1 77 ? 21.973 5.504 -11.541 1.00 42.44 77 ARG A O 1
ATOM 636 N N . HIS A 1 78 ? 23.360 6.563 -10.099 1.00 37.34 78 HIS A N 1
ATOM 637 C CA . HIS A 1 78 ? 24.361 7.088 -11.018 1.00 37.34 78 HIS A CA 1
ATOM 638 C C . HIS A 1 78 ? 25.691 7.172 -10.280 1.00 37.34 78 HIS A C 1
ATOM 640 O O . HIS A 1 78 ? 25.658 7.566 -9.092 1.00 37.34 78 HIS A O 1
#

Mean predicted aligned error: 5.86 Å

Solvent-accessible surface area (backbone atoms only — not comparable to full-atom values): 4718 Å² total; per-residue (Å²): 133,87,83,65,88,70,50,69,53,54,53,51,13,51,51,53,17,58,77,41,71,37,60,93,48,35,72,59,39,36,52,47,49,75,72,43,59,64,71,57,53,52,53,49,48,52,57,47,69,72,47,60,69,92,79,48,96,78,44,59,46,60,52,41,54,50,52,52,53,51,62,70,59,65,84,77,81,129

Sequence (78 aa):
MNSEQESHEIKLANEIAAILKDQDSIAMHLQYVRRYKEDFLRKVLSKVMSIEESKIRRSRAALYTFLINQNSHGNTRH

Secondary structure (DSSP, 8-state):
-------HHHHHHHHHHHHHT-GGGHHHHHHHHHHS-HHHHHHHHHHHHTS-GGG-SS-HHHHHHHHHHHHHH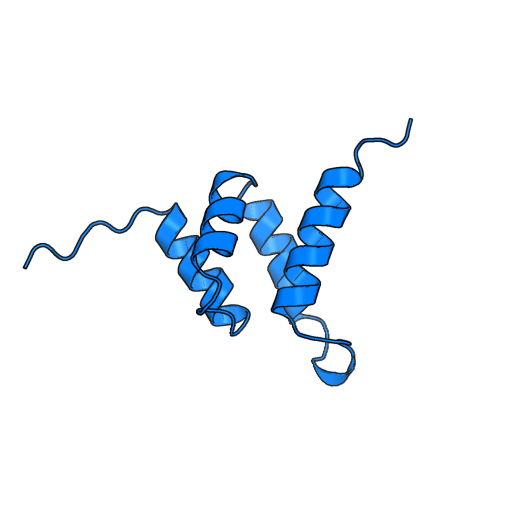TT---